Protein AF-A0A8R1EHE6-F1 (afdb_monomer_lite)

Organism: Caenorhabditis japonica (NCBI:txid281687)

Foldseek 3Di:
DQDDDLLNVVVVCCVPVVDPAAEFEEADPVSLVSPVVHVFYEHEALPHHDVVRVVSHPHYDNDCVVVVVVVVVVVPPPPD

pLDDT: mean 91.02, std 13.88, range [43.56, 98.62]

InterPro domains:
  IPR023214 HAD superfamily [G3DSA:3.40.50.1000] (1-73)
  IPR036412 HAD-like superfamily [SSF56784] (5-73)
  IPR050582 HAD-like hydrolase superfamily, SerB [PTHR43344] (3-71)

Structure (mmCIF, N/CA/C/O backbone):
data_AF-A0A8R1EHE6-F1
#
_entry.id   AF-A0A8R1EHE6-F1
#
loop_
_atom_site.group_PDB
_atom_site.id
_atom_site.type_symbol
_atom_site.label_atom_id
_atom_site.label_alt_id
_atom_site.label_comp_id
_atom_site.label_asym_id
_atom_site.label_entity_id
_atom_site.label_seq_id
_atom_site.pdbx_PDB_ins_code
_atom_site.Cartn_x
_atom_site.Cartn_y
_atom_site.Cartn_z
_atom_site.occupancy
_atom_site.B_iso_or_equiv
_atom_site.auth_seq_id
_atom_site.auth_comp_id
_atom_site.auth_asym_id
_atom_site.auth_atom_id
_atom_site.pdbx_PDB_model_num
ATOM 1 N N . MET A 1 1 ? 5.585 13.780 15.689 1.00 45.66 1 MET A N 1
ATOM 2 C CA . MET A 1 1 ? 5.633 14.240 14.283 1.00 45.66 1 MET A CA 1
ATOM 3 C C . MET A 1 1 ? 4.340 13.830 13.599 1.00 45.66 1 MET A C 1
ATOM 5 O O . MET A 1 1 ? 4.065 12.637 13.541 1.00 45.66 1 MET A O 1
ATOM 9 N N . SER A 1 2 ? 3.521 14.774 13.130 1.00 51.78 2 SER A N 1
ATOM 10 C CA . SER A 1 2 ? 2.450 14.444 12.185 1.00 51.78 2 SER A CA 1
ATOM 11 C C . SER A 1 2 ? 3.115 14.013 10.877 1.00 51.78 2 SER A C 1
ATOM 13 O O . SER A 1 2 ? 3.842 14.791 10.264 1.00 51.78 2 SER A O 1
ATOM 15 N N . LYS A 1 3 ? 2.944 12.749 10.476 1.00 65.88 3 LYS A N 1
ATOM 16 C CA . LYS A 1 3 ? 3.369 12.305 9.141 1.00 65.88 3 LYS A CA 1
ATOM 17 C C . LYS A 1 3 ? 2.634 13.172 8.101 1.00 65.88 3 LYS A C 1
ATOM 19 O O . LYS A 1 3 ? 1.459 13.461 8.313 1.00 65.88 3 LYS A O 1
ATOM 24 N N . THR A 1 4 ? 3.301 13.610 7.031 1.00 86.62 4 THR A N 1
ATOM 25 C CA . THR A 1 4 ? 2.705 14.337 5.886 1.00 86.62 4 THR A CA 1
ATOM 26 C C . THR A 1 4 ? 2.472 13.375 4.706 1.00 86.62 4 THR A C 1
ATOM 28 O O . THR A 1 4 ? 2.879 12.215 4.765 1.00 86.62 4 THR A O 1
ATOM 31 N N . GLY A 1 5 ? 1.774 13.807 3.648 1.00 93.88 5 GLY A N 1
ATOM 32 C CA . GLY A 1 5 ? 1.567 12.998 2.435 1.00 93.88 5 GLY A CA 1
ATOM 33 C C . GLY A 1 5 ? 0.611 11.807 2.609 1.00 93.88 5 GLY A C 1
ATOM 34 O O . GLY A 1 5 ? -0.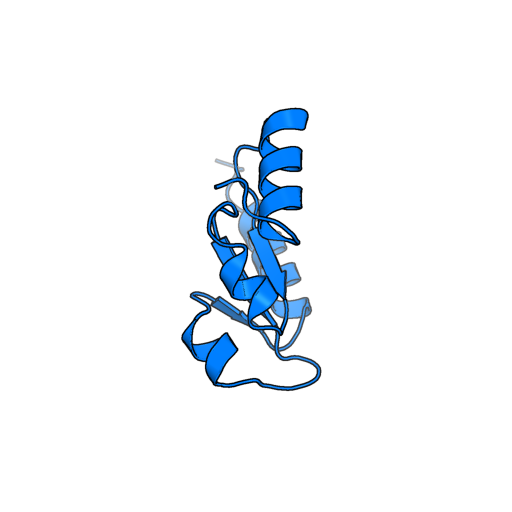339 11.872 3.390 1.00 93.88 5 GLY A O 1
ATOM 35 N N . LYS A 1 6 ? 0.858 10.709 1.877 1.00 96.56 6 LYS A N 1
ATOM 36 C CA . LYS A 1 6 ? 0.009 9.496 1.876 1.00 96.56 6 LYS A CA 1
ATOM 37 C C . LYS A 1 6 ? -0.229 8.921 3.287 1.00 96.56 6 LYS A C 1
ATOM 39 O O . LYS A 1 6 ? -1.395 8.717 3.629 1.00 96.56 6 LYS A O 1
ATOM 44 N N . PRO A 1 7 ? 0.793 8.755 4.160 1.00 95.75 7 PRO A N 1
ATOM 45 C CA . PRO A 1 7 ? 0.557 8.298 5.529 1.00 95.75 7 PRO A CA 1
ATOM 46 C C . PRO A 1 7 ? -0.395 9.210 6.323 1.00 95.75 7 PRO A C 1
ATOM 48 O O . PRO A 1 7 ? -1.198 8.723 7.117 1.00 95.75 7 PRO A O 1
ATOM 51 N N . ALA A 1 8 ? -0.332 10.530 6.110 1.00 95.75 8 ALA A N 1
ATOM 52 C CA . ALA A 1 8 ? -1.204 11.497 6.782 1.00 95.75 8 ALA A CA 1
ATOM 53 C C . ALA A 1 8 ? -2.670 11.315 6.381 1.00 95.75 8 ALA A C 1
ATOM 55 O O . ALA A 1 8 ? -3.558 11.312 7.233 1.00 95.75 8 ALA A O 1
ATOM 56 N N . VAL A 1 9 ? -2.906 11.140 5.077 1.00 96.38 9 VAL A N 1
ATOM 57 C CA . VAL A 1 9 ? -4.242 10.919 4.519 1.00 96.38 9 VAL A CA 1
ATOM 58 C C . VAL A 1 9 ? -4.822 9.615 5.055 1.00 96.38 9 VAL A C 1
ATOM 60 O O . VAL A 1 9 ? -5.954 9.612 5.526 1.00 96.38 9 VAL A O 1
ATOM 63 N N . ILE A 1 10 ? -4.042 8.532 5.086 1.00 96.88 10 ILE A N 1
ATOM 64 C CA . ILE A 1 10 ? -4.508 7.249 5.630 1.00 96.88 10 ILE A CA 1
ATOM 65 C C . ILE A 1 10 ? -4.844 7.367 7.121 1.00 96.88 10 ILE A C 1
ATOM 67 O O . ILE A 1 10 ? -5.907 6.913 7.5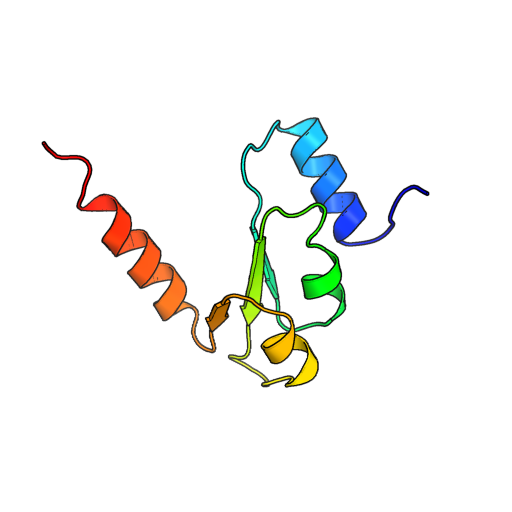43 1.00 96.88 10 ILE A O 1
ATOM 71 N N . ALA A 1 11 ? -4.000 8.034 7.919 1.00 96.06 11 ALA A N 1
ATOM 72 C CA . ALA A 1 11 ? -4.304 8.290 9.329 1.00 96.06 11 ALA A CA 1
ATOM 73 C C . ALA A 1 11 ? -5.609 9.087 9.500 1.00 96.06 11 ALA A C 1
ATOM 75 O O . ALA A 1 11 ? -6.423 8.763 10.368 1.00 96.06 11 ALA A O 1
ATOM 76 N N . LEU A 1 12 ? -5.829 10.104 8.661 1.00 96.75 12 LEU A N 1
ATOM 77 C CA . LEU A 1 12 ? -7.055 10.897 8.670 1.00 96.75 12 LEU A CA 1
ATOM 78 C C . LEU A 1 12 ? -8.279 10.049 8.306 1.00 96.75 12 LEU A C 1
ATOM 80 O O . LEU A 1 12 ? -9.300 10.160 8.979 1.00 96.75 12 LEU A O 1
ATOM 84 N N . LEU A 1 13 ? -8.184 9.193 7.285 1.00 97.06 13 LEU A N 1
ATOM 85 C CA . LEU A 1 13 ? -9.273 8.310 6.862 1.00 97.06 13 LEU A CA 1
ATOM 86 C C . LEU A 1 13 ? -9.635 7.300 7.954 1.00 97.06 13 LEU A C 1
ATOM 88 O O . LEU A 1 13 ? -10.810 7.192 8.303 1.00 97.06 13 LEU A O 1
ATOM 92 N N . LYS A 1 14 ? -8.641 6.631 8.556 1.00 97.25 14 LYS A N 1
ATOM 93 C CA . LYS A 1 14 ? -8.864 5.710 9.685 1.00 97.25 14 LYS A CA 1
ATOM 94 C C . LYS A 1 14 ? -9.515 6.427 10.867 1.00 97.25 14 LYS A C 1
ATOM 96 O O . LYS A 1 14 ? -10.460 5.904 11.443 1.00 97.25 14 LYS A O 1
ATOM 101 N N . LYS A 1 15 ? -9.078 7.651 11.186 1.00 96.81 15 LYS A N 1
ATOM 102 C CA . LYS A 1 15 ? -9.677 8.459 12.260 1.00 96.81 15 LYS A CA 1
ATOM 103 C C . LYS A 1 15 ? -11.105 8.913 11.940 1.00 96.81 15 LYS A C 1
ATOM 105 O O . LYS A 1 15 ? -11.946 8.926 12.828 1.00 96.81 15 LYS A O 1
ATOM 110 N N . LYS A 1 16 ? -11.373 9.337 10.702 1.00 97.88 16 LYS A N 1
ATOM 111 C CA . LYS A 1 16 ? -12.664 9.919 10.304 1.00 97.88 16 LYS A CA 1
ATOM 112 C C . LYS A 1 16 ? -13.748 8.859 10.128 1.00 97.88 16 LYS A C 1
ATOM 114 O O . LYS A 1 16 ? -14.883 9.084 10.532 1.00 97.88 16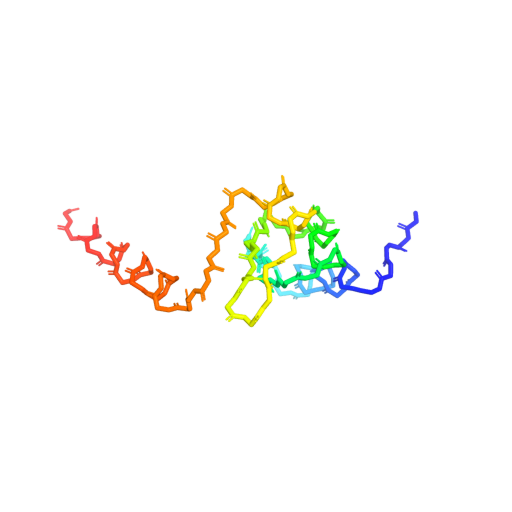 LYS A O 1
ATOM 119 N N . PHE A 1 17 ? -13.401 7.733 9.516 1.00 97.81 17 PHE A N 1
ATOM 120 C CA . PHE A 1 17 ? -14.360 6.703 9.115 1.00 97.81 17 PHE A CA 1
ATOM 121 C C . PHE A 1 17 ? -14.266 5.424 9.948 1.00 97.81 17 PHE A C 1
ATOM 123 O O . PHE A 1 17 ? -15.072 4.525 9.755 1.00 97.81 17 PHE A O 1
ATOM 130 N N . HIS A 1 18 ? -13.320 5.346 10.890 1.00 96.88 18 HIS A N 1
ATOM 131 C CA . HIS A 1 18 ? -13.127 4.184 11.764 1.00 96.88 18 HIS A CA 1
ATOM 132 C C . HIS A 1 18 ? -12.885 2.879 10.988 1.00 96.88 18 HIS A C 1
ATOM 134 O O . HIS A 1 18 ? -13.276 1.800 11.431 1.00 96.88 18 HIS A O 1
ATOM 140 N N . TYR A 1 19 ? -12.225 2.969 9.825 1.00 97.62 19 TYR A N 1
ATOM 141 C CA . TYR A 1 19 ? -11.837 1.789 9.057 1.00 97.62 19 TYR A CA 1
ATOM 142 C C . TYR A 1 19 ? -10.953 0.871 9.903 1.00 97.62 19 TYR A C 1
ATOM 144 O O . TYR A 1 19 ? -9.897 1.286 10.388 1.00 97.62 19 TYR A O 1
ATOM 152 N N . LYS A 1 20 ? -11.394 -0.383 10.057 1.00 96.44 20 LYS A N 1
ATOM 153 C CA . LYS A 1 20 ? -10.668 -1.424 10.798 1.00 96.44 20 LYS A CA 1
ATOM 154 C C . LYS A 1 20 ? -9.423 -1.902 10.051 1.00 96.44 20 LYS A C 1
ATOM 156 O O . LYS A 1 20 ? -8.430 -2.224 10.689 1.00 96.44 20 LYS A O 1
ATOM 161 N N . SER A 1 21 ? -9.492 -1.926 8.721 1.00 96.50 21 SER A N 1
ATOM 162 C CA . SER A 1 21 ? -8.408 -2.343 7.836 1.00 96.50 21 SER A CA 1
ATOM 163 C C . SER A 1 21 ? -8.303 -1.377 6.660 1.00 96.50 21 SER A C 1
ATOM 165 O O . SER A 1 21 ? -9.308 -1.063 6.022 1.00 96.50 21 SER A O 1
ATOM 167 N N . VAL A 1 22 ? -7.097 -0.881 6.394 1.00 97.69 22 VAL A N 1
ATOM 168 C CA . VAL A 1 22 ? -6.763 -0.081 5.212 1.00 97.69 22 VAL A CA 1
ATOM 169 C C . VAL A 1 22 ? -5.520 -0.664 4.555 1.00 97.69 22 VAL A C 1
ATOM 171 O O . VAL A 1 22 ? -4.445 -0.690 5.157 1.00 97.69 22 VAL A O 1
ATOM 174 N N . VAL A 1 23 ? -5.658 -1.079 3.299 1.00 97.31 23 VAL A N 1
ATOM 175 C CA . VAL A 1 23 ? -4.565 -1.612 2.480 1.00 97.31 23 VAL A CA 1
ATOM 176 C C . VAL A 1 23 ? -4.125 -0.550 1.479 1.00 97.31 23 VAL A C 1
ATOM 178 O O . VAL A 1 23 ? -4.947 0.011 0.757 1.00 97.31 23 VAL A O 1
ATOM 181 N N . MET A 1 24 ? -2.826 -0.261 1.441 1.00 97.81 24 MET A N 1
ATOM 182 C CA . MET A 1 24 ? -2.233 0.599 0.421 1.00 97.81 24 MET A CA 1
ATOM 183 C C . MET A 1 24 ? -1.816 -0.242 -0.788 1.00 97.81 24 MET A C 1
ATOM 185 O O . MET A 1 24 ? -1.099 -1.224 -0.619 1.00 97.81 24 MET A O 1
ATOM 189 N N . VAL A 1 25 ? -2.197 0.167 -2.000 1.00 98.00 25 VAL A N 1
ATOM 190 C CA . VAL A 1 25 ? -1.727 -0.444 -3.255 1.00 98.00 25 VAL A CA 1
ATOM 191 C C . VAL A 1 25 ? -0.976 0.610 -4.063 1.00 98.00 25 VAL A C 1
ATOM 193 O O . VAL A 1 25 ? -1.497 1.708 -4.254 1.00 98.00 25 VAL A O 1
ATOM 196 N N . GLY A 1 26 ? 0.239 0.311 -4.527 1.00 97.81 26 GLY A N 1
ATOM 197 C CA . GLY A 1 26 ? 0.998 1.266 -5.341 1.00 97.81 26 GLY A CA 1
ATOM 198 C C . GLY A 1 26 ? 2.360 0.772 -5.822 1.00 97.81 26 GLY A C 1
ATOM 199 O O . GLY A 1 26 ? 2.876 -0.240 -5.352 1.00 97.81 26 GLY A O 1
ATOM 200 N N . ASP A 1 27 ? 2.947 1.492 -6.777 1.00 97.88 27 ASP A N 1
ATOM 201 C CA . ASP A 1 27 ? 4.208 1.133 -7.438 1.00 97.88 27 ASP A CA 1
ATOM 202 C C . ASP A 1 27 ? 5.436 1.837 -6.847 1.00 97.88 27 ASP A C 1
ATOM 204 O O . ASP A 1 27 ? 6.567 1.470 -7.164 1.00 97.88 27 ASP A O 1
ATOM 208 N N . GLY A 1 28 ? 5.233 2.864 -6.017 1.00 96.94 28 GLY A N 1
ATOM 209 C CA . GLY A 1 28 ? 6.278 3.761 -5.546 1.00 96.94 28 GLY A CA 1
ATOM 210 C C . GLY A 1 28 ? 6.745 3.511 -4.112 1.00 96.94 28 GLY A C 1
ATOM 211 O O . GLY A 1 28 ? 6.056 2.942 -3.267 1.00 96.94 28 GLY A O 1
ATOM 212 N N . ALA A 1 29 ? 7.932 4.034 -3.790 1.00 95.19 29 ALA A N 1
ATOM 213 C CA . ALA A 1 29 ? 8.467 4.000 -2.426 1.00 95.19 29 ALA A CA 1
ATOM 214 C C . ALA A 1 29 ? 7.579 4.764 -1.424 1.00 95.19 29 ALA A C 1
ATOM 216 O O . ALA A 1 29 ? 7.440 4.338 -0.279 1.00 95.19 29 ALA A O 1
ATOM 217 N N . THR A 1 30 ? 6.933 5.850 -1.867 1.00 94.56 30 THR A N 1
ATOM 218 C CA . THR A 1 30 ? 6.004 6.630 -1.029 1.00 94.56 30 THR A CA 1
ATOM 219 C C . THR A 1 30 ? 4.719 5.867 -0.705 1.00 94.56 30 THR A C 1
ATOM 221 O O . THR A 1 30 ? 4.095 6.141 0.318 1.00 94.56 30 THR A O 1
ATOM 224 N N . ASP A 1 31 ? 4.321 4.907 -1.548 1.00 97.00 31 ASP A N 1
ATOM 225 C CA . ASP A 1 31 ? 3.211 3.991 -1.273 1.00 97.00 31 ASP A CA 1
ATOM 226 C C . ASP A 1 31 ? 3.608 2.984 -0.194 1.00 97.00 31 ASP A C 1
ATOM 228 O O . ASP A 1 31 ? 2.896 2.829 0.796 1.00 97.00 31 ASP A O 1
ATOM 232 N N . ALA A 1 32 ? 4.799 2.389 -0.320 1.00 95.81 32 ALA A N 1
ATOM 233 C CA . ALA A 1 32 ? 5.341 1.473 0.683 1.00 95.81 32 ALA A CA 1
ATOM 234 C C . ALA A 1 32 ? 5.502 2.137 2.065 1.00 95.81 32 ALA A C 1
ATOM 236 O O . ALA A 1 32 ? 5.266 1.513 3.095 1.00 95.81 32 ALA A O 1
ATOM 237 N N . GLU A 1 33 ? 5.876 3.419 2.112 1.00 94.38 33 GLU A N 1
ATOM 238 C CA . GLU A 1 33 ? 5.992 4.199 3.357 1.00 94.38 33 GLU A CA 1
ATOM 239 C C . GLU A 1 33 ? 4.650 4.518 4.022 1.00 94.38 33 GLU A C 1
ATOM 241 O O . GLU A 1 33 ? 4.616 4.879 5.202 1.00 94.38 33 GLU A O 1
ATOM 246 N N . ALA A 1 34 ? 3.541 4.377 3.295 1.00 96.50 34 ALA A N 1
ATOM 247 C CA . ALA A 1 34 ? 2.210 4.596 3.838 1.00 96.50 34 ALA A CA 1
ATOM 248 C C . ALA A 1 34 ? 1.746 3.457 4.763 1.00 96.50 34 ALA A C 1
ATOM 250 O O . ALA A 1 34 ? 0.756 3.635 5.472 1.00 96.50 34 ALA A O 1
ATOM 251 N N . ALA A 1 35 ? 2.479 2.340 4.823 1.00 96.00 35 ALA A N 1
ATOM 252 C CA . ALA A 1 35 ? 2.271 1.239 5.758 1.00 96.00 35 ALA A CA 1
ATOM 253 C C . ALA A 1 35 ? 3.460 1.144 6.742 1.00 96.00 35 ALA A C 1
ATOM 255 O O . ALA A 1 35 ? 4.507 0.605 6.377 1.00 96.00 35 ALA A O 1
ATOM 256 N N . PRO A 1 36 ? 3.353 1.655 7.989 1.00 94.81 36 PRO A N 1
ATOM 257 C CA . PRO A 1 36 ? 2.169 2.232 8.651 1.00 94.81 36 PRO A CA 1
ATOM 258 C C . PRO A 1 36 ? 1.920 3.725 8.332 1.00 94.81 36 PRO A C 1
ATOM 260 O O . PRO A 1 36 ? 2.886 4.479 8.149 1.00 94.81 36 PRO A O 1
ATOM 263 N N . PRO A 1 37 ? 0.662 4.233 8.408 1.00 96.00 37 PRO A N 1
ATOM 264 C CA . PRO A 1 37 ? -0.480 3.712 9.182 1.00 96.00 37 PRO A CA 1
ATOM 265 C C . PRO A 1 37 ? -1.490 2.826 8.436 1.00 96.00 37 PRO A C 1
ATOM 267 O O . PRO A 1 37 ? -2.459 2.388 9.065 1.00 96.00 37 PRO A O 1
ATOM 270 N N . ALA A 1 38 ? -1.300 2.569 7.142 1.00 97.75 38 ALA A N 1
ATOM 271 C CA . ALA A 1 38 ? -1.972 1.448 6.492 1.00 97.75 38 ALA A CA 1
ATOM 272 C C . ALA A 1 38 ? -1.593 0.142 7.199 1.00 97.75 38 ALA A C 1
ATOM 274 O O . ALA A 1 38 ? -0.480 0.004 7.713 1.00 97.75 38 ALA A O 1
ATOM 275 N N . ASP A 1 39 ? -2.530 -0.795 7.229 1.00 97.62 39 ASP A N 1
ATOM 276 C CA . ASP A 1 39 ? -2.367 -2.090 7.889 1.00 97.62 39 ASP A CA 1
ATOM 277 C C . ASP A 1 39 ? -1.567 -3.059 7.008 1.00 97.62 39 ASP A C 1
ATOM 279 O O . ASP A 1 39 ? -0.842 -3.917 7.511 1.00 97.62 39 ASP A O 1
ATOM 283 N N . ALA A 1 40 ? -1.631 -2.871 5.687 1.00 96.94 40 ALA A N 1
ATOM 284 C CA . ALA A 1 40 ? -0.830 -3.605 4.720 1.00 96.94 40 ALA A CA 1
ATOM 285 C C . ALA A 1 40 ? -0.444 -2.738 3.514 1.00 96.94 40 ALA A C 1
ATOM 287 O O . ALA A 1 40 ? -1.067 -1.712 3.227 1.00 96.94 40 ALA A O 1
ATOM 288 N N . PHE A 1 41 ? 0.585 -3.190 2.800 1.00 97.94 41 PHE A N 1
ATOM 289 C CA . PHE A 1 41 ? 1.006 -2.651 1.514 1.00 97.94 41 PHE A CA 1
ATOM 290 C C . PHE A 1 41 ? 1.109 -3.783 0.489 1.00 97.94 41 PHE A C 1
ATOM 292 O O . PHE A 1 41 ? 1.789 -4.784 0.737 1.00 97.94 41 PHE A O 1
ATOM 299 N N . ILE A 1 42 ? 0.450 -3.592 -0.652 1.00 98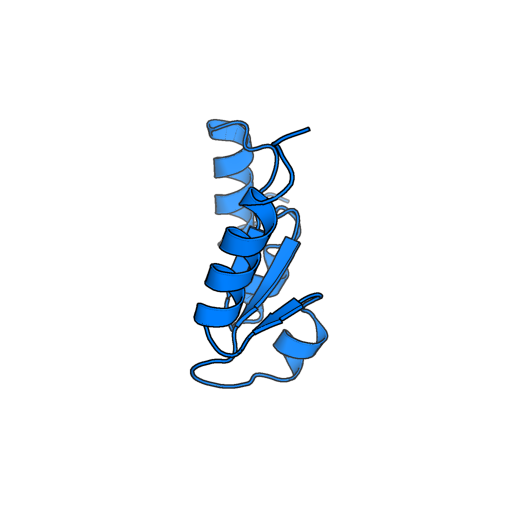.38 42 ILE A N 1
ATOM 300 C CA . ILE A 1 42 ? 0.557 -4.426 -1.846 1.00 98.38 42 ILE A CA 1
ATOM 301 C C . ILE A 1 42 ? 1.310 -3.616 -2.900 1.00 98.38 42 ILE A C 1
ATOM 303 O O . ILE A 1 42 ? 0.874 -2.540 -3.315 1.00 98.38 42 ILE A O 1
ATOM 307 N N . GLY A 1 43 ? 2.454 -4.129 -3.338 1.00 98.38 43 GLY A N 1
ATOM 308 C CA . GLY A 1 43 ? 3.219 -3.496 -4.401 1.00 98.38 43 GLY A CA 1
ATOM 309 C C . GLY A 1 43 ? 2.619 -3.814 -5.766 1.00 98.38 43 GLY A C 1
AT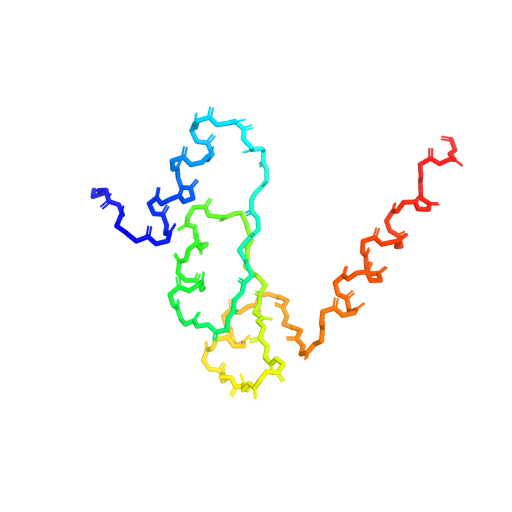OM 310 O O . GLY A 1 43 ? 2.251 -4.956 -6.036 1.00 98.38 43 GLY A O 1
ATOM 311 N N . PHE A 1 44 ? 2.541 -2.809 -6.632 1.00 98.62 44 PHE A N 1
ATOM 312 C CA . PHE A 1 44 ? 2.048 -2.958 -7.997 1.00 98.62 44 PHE A CA 1
ATOM 313 C C . PHE A 1 44 ? 3.164 -2.702 -9.013 1.00 98.62 44 PHE A C 1
ATOM 315 O O . PHE A 1 44 ? 3.911 -1.732 -8.900 1.00 98.62 44 PHE A O 1
ATOM 322 N N . GLY A 1 45 ? 3.286 -3.581 -10.003 1.00 97.81 45 GLY A N 1
ATOM 323 C CA . GLY A 1 45 ? 4.335 -3.535 -11.024 1.00 97.81 45 GLY A CA 1
ATOM 324 C C . GLY A 1 45 ? 3.843 -3.654 -12.457 1.00 97.81 45 GLY A C 1
ATOM 325 O O . GLY A 1 45 ? 4.659 -3.946 -13.325 1.00 97.81 45 GLY A O 1
ATOM 326 N N . GLY A 1 46 ? 2.542 -3.480 -12.719 1.00 97.44 46 GLY A N 1
ATOM 327 C CA . GLY A 1 46 ? 1.976 -3.741 -14.049 1.00 97.44 46 GLY A CA 1
ATOM 328 C C . GLY A 1 46 ? 2.497 -2.826 -15.155 1.00 97.44 46 GLY A C 1
ATOM 329 O O . GLY A 1 46 ? 2.573 -3.238 -16.307 1.00 97.44 46 GLY A O 1
ATOM 330 N N . ASN A 1 47 ? 2.930 -1.611 -14.805 1.00 96.56 47 ASN A N 1
ATOM 331 C CA . ASN A 1 47 ? 3.574 -0.697 -15.750 1.00 96.56 47 ASN A CA 1
ATOM 332 C C . ASN A 1 47 ? 5.099 -0.840 -15.729 1.00 96.56 47 ASN A C 1
ATOM 334 O O . ASN A 1 47 ? 5.729 -0.972 -16.775 1.00 96.56 47 ASN A O 1
ATOM 338 N N . VAL A 1 48 ? 5.703 -0.764 -14.540 1.00 97.00 48 VAL A N 1
ATOM 339 C CA . VAL A 1 48 ? 7.155 -0.840 -14.345 1.00 97.00 48 VAL A CA 1
ATOM 340 C C . VAL A 1 48 ? 7.440 -1.564 -13.038 1.00 97.00 48 VAL A C 1
ATOM 342 O O . VAL A 1 48 ? 6.946 -1.170 -11.981 1.00 97.00 48 VAL A O 1
ATOM 345 N N . VAL A 1 49 ? 8.303 -2.577 -13.093 1.00 97.69 49 VAL A N 1
ATOM 346 C CA . VAL A 1 49 ? 8.794 -3.255 -11.891 1.00 97.69 49 VAL A CA 1
ATOM 347 C C . VAL A 1 49 ? 9.916 -2.432 -11.264 1.00 97.69 49 VAL A C 1
ATOM 349 O O . VAL A 1 49 ? 10.960 -2.199 -11.872 1.00 97.69 49 VAL A O 1
ATOM 352 N N . ARG A 1 50 ? 9.706 -1.996 -10.020 1.00 97.38 50 ARG A N 1
ATOM 353 C CA . ARG A 1 50 ? 10.726 -1.330 -9.200 1.00 97.38 50 ARG A CA 1
ATOM 354 C C . ARG A 1 50 ? 11.171 -2.283 -8.098 1.00 97.38 50 ARG A C 1
ATOM 356 O O . ARG A 1 50 ? 10.459 -2.448 -7.109 1.00 97.38 50 ARG A O 1
ATOM 363 N N . GLU A 1 51 ? 12.358 -2.874 -8.235 1.00 97.19 51 GLU A N 1
ATOM 364 C CA . GLU A 1 51 ? 12.859 -3.903 -7.302 1.00 97.19 51 GLU A CA 1
ATOM 365 C C . GLU A 1 51 ? 12.872 -3.443 -5.837 1.00 97.19 51 GLU A C 1
ATOM 367 O O . GLU A 1 51 ? 12.475 -4.187 -4.946 1.00 97.19 51 GLU A O 1
ATOM 372 N N . ALA A 1 52 ? 13.220 -2.178 -5.579 1.00 95.56 52 ALA A N 1
ATOM 373 C CA . ALA A 1 52 ? 13.188 -1.613 -4.229 1.00 95.56 52 ALA A CA 1
ATOM 374 C C . ALA A 1 52 ? 11.778 -1.582 -3.607 1.00 95.56 52 ALA A C 1
ATOM 376 O O . ALA A 1 52 ? 11.641 -1.657 -2.389 1.00 95.56 52 ALA A O 1
ATOM 377 N N . VAL A 1 53 ? 10.726 -1.463 -4.421 1.00 95.94 53 VAL A N 1
ATOM 378 C CA . VAL A 1 53 ? 9.331 -1.487 -3.954 1.00 95.94 53 VAL A CA 1
ATOM 379 C C . VAL A 1 53 ? 8.848 -2.923 -3.817 1.00 95.94 53 VAL A C 1
ATOM 381 O O . VAL A 1 53 ? 8.248 -3.266 -2.801 1.00 95.94 53 VAL A O 1
ATOM 384 N N . LYS A 1 54 ? 9.191 -3.783 -4.782 1.00 97.50 54 LYS A N 1
ATOM 385 C CA . LYS A 1 54 ? 8.908 -5.221 -4.737 1.00 97.50 54 LYS A CA 1
ATOM 386 C C . LYS A 1 54 ? 9.477 -5.880 -3.484 1.00 97.50 54 LYS A C 1
ATOM 388 O O . LYS A 1 54 ? 8.754 -6.588 -2.798 1.00 97.50 54 LYS A O 1
ATOM 393 N N . ALA A 1 55 ? 10.720 -5.565 -3.124 1.00 96.25 55 ALA A N 1
ATOM 394 C CA . ALA A 1 55 ? 11.367 -6.078 -1.917 1.00 96.25 55 ALA A CA 1
ATOM 395 C C . ALA A 1 55 ? 10.719 -5.594 -0.603 1.00 96.25 55 ALA A C 1
ATOM 397 O O . ALA A 1 55 ? 10.907 -6.217 0.439 1.00 96.25 55 ALA A O 1
ATOM 398 N N . ARG A 1 56 ? 9.974 -4.479 -0.629 1.00 94.75 56 ARG A N 1
ATOM 399 C CA . ARG A 1 56 ? 9.275 -3.921 0.544 1.00 94.75 56 ARG A CA 1
ATOM 400 C C . ARG A 1 56 ? 7.824 -4.388 0.655 1.00 94.75 56 ARG A C 1
ATOM 402 O O . ARG A 1 56 ? 7.203 -4.172 1.695 1.00 94.75 56 ARG A O 1
ATOM 409 N N . ALA A 1 57 ? 7.276 -4.990 -0.395 1.00 96.44 57 ALA A N 1
ATOM 410 C CA . ALA A 1 57 ? 5.904 -5.463 -0.421 1.00 96.44 57 ALA A CA 1
ATOM 411 C C . ALA A 1 57 ? 5.829 -6.914 0.065 1.00 96.44 57 ALA A C 1
ATOM 413 O O . ALA A 1 57 ? 6.561 -7.774 -0.417 1.00 96.44 57 ALA A O 1
ATOM 414 N N . LYS A 1 58 ? 4.913 -7.205 0.995 1.00 94.31 58 LYS A N 1
ATOM 415 C CA . LYS A 1 58 ? 4.623 -8.598 1.383 1.00 94.31 58 LYS A CA 1
ATOM 416 C C . LYS A 1 58 ? 3.923 -9.357 0.260 1.00 94.31 58 LYS A C 1
ATOM 418 O O . LYS A 1 58 ? 4.128 -10.554 0.104 1.00 94.31 58 LYS A O 1
ATOM 423 N N . TRP A 1 59 ? 3.113 -8.640 -0.511 1.00 97.56 59 TRP A N 1
ATOM 424 C CA . TRP A 1 59 ? 2.457 -9.138 -1.704 1.00 97.56 59 TRP A CA 1
ATOM 425 C C . TRP A 1 59 ? 2.726 -8.174 -2.853 1.00 97.56 59 TRP A C 1
ATOM 427 O O . TRP A 1 59 ? 2.587 -6.960 -2.694 1.00 97.56 59 TRP A O 1
ATOM 437 N N . TYR A 1 60 ? 3.156 -8.709 -3.991 1.00 98.19 60 TYR A N 1
ATOM 438 C CA . TYR A 1 60 ? 3.461 -7.937 -5.184 1.00 98.19 60 TYR A CA 1
ATOM 439 C C . TYR A 1 60 ? 2.717 -8.516 -6.377 1.00 98.19 60 TYR A C 1
ATOM 441 O O . TYR A 1 60 ? 2.824 -9.712 -6.649 1.00 98.19 60 TYR A O 1
ATOM 449 N N . VAL A 1 61 ? 2.002 -7.664 -7.100 1.00 98.19 61 VAL A N 1
ATOM 450 C CA . VAL A 1 61 ? 1.220 -8.048 -8.275 1.00 98.19 61 VAL A CA 1
ATOM 451 C C . VAL A 1 61 ? 1.617 -7.195 -9.472 1.00 98.19 61 VAL A C 1
ATOM 453 O O . VAL A 1 61 ? 1.981 -6.027 -9.345 1.00 98.19 61 VAL A O 1
ATOM 456 N N . THR A 1 62 ? 1.552 -7.779 -10.660 1.00 98.06 62 THR A N 1
ATOM 457 C CA . THR A 1 62 ? 1.786 -7.075 -11.933 1.00 98.06 62 THR A CA 1
ATOM 458 C C . THR A 1 62 ? 0.515 -6.952 -12.765 1.00 98.06 62 THR A C 1
ATOM 460 O O . THR A 1 62 ? 0.543 -6.361 -13.834 1.00 98.06 62 THR A O 1
ATOM 463 N N . ASP A 1 63 ? -0.597 -7.491 -12.276 1.00 97.75 63 ASP A N 1
ATOM 464 C CA . ASP A 1 63 ? -1.899 -7.438 -12.925 1.00 97.75 63 ASP A CA 1
ATOM 465 C C . ASP A 1 63 ? -2.980 -7.303 -11.846 1.00 97.75 63 ASP A C 1
ATOM 467 O O . ASP A 1 63 ? -2.930 -7.989 -10.820 1.00 97.75 63 ASP A O 1
ATOM 471 N N . PHE A 1 64 ? -3.938 -6.403 -12.057 1.00 96.06 64 PHE A N 1
ATOM 472 C CA . PHE A 1 64 ? -5.058 -6.216 -11.138 1.00 96.06 64 PHE A CA 1
ATOM 473 C C . PHE A 1 64 ? -6.010 -7.412 -11.119 1.00 96.06 64 PHE A C 1
ATOM 475 O O . PHE A 1 64 ? -6.672 -7.628 -10.104 1.00 96.06 64 PHE A O 1
ATOM 482 N N . ASP A 1 65 ? -6.034 -8.226 -12.177 1.00 96.88 65 ASP A N 1
ATOM 483 C CA . ASP A 1 65 ? -6.842 -9.445 -12.206 1.00 96.88 65 ASP A CA 1
ATOM 484 C C . ASP A 1 65 ? -6.449 -10.443 -11.112 1.00 96.88 65 ASP A C 1
ATOM 486 O O . ASP A 1 65 ? -7.291 -11.229 -10.684 1.00 96.88 65 ASP A O 1
ATOM 490 N N . VAL A 1 66 ? -5.204 -10.401 -10.624 1.00 96.31 66 VAL A N 1
ATOM 491 C CA . VAL A 1 66 ? -4.772 -11.213 -9.477 1.00 96.31 66 VAL A CA 1
ATOM 492 C C . VAL A 1 66 ? -5.539 -10.801 -8.220 1.00 96.31 66 VAL A C 1
ATOM 494 O O . VAL A 1 66 ? -6.127 -11.649 -7.561 1.00 96.31 66 VAL A O 1
ATOM 497 N N . LEU A 1 67 ? -5.608 -9.495 -7.933 1.00 95.06 67 LEU A N 1
ATOM 498 C CA . LEU A 1 67 ? -6.333 -8.987 -6.762 1.00 95.06 67 LEU A CA 1
ATOM 499 C C . LEU A 1 67 ? -7.833 -9.269 -6.862 1.00 95.06 67 LEU A C 1
ATOM 501 O O . LEU A 1 67 ? -8.454 -9.642 -5.873 1.00 95.06 67 LEU A O 1
ATOM 505 N N . ARG A 1 68 ? -8.413 -9.093 -8.055 1.00 95.44 68 ARG A N 1
ATOM 506 C CA . ARG A 1 68 ? -9.836 -9.348 -8.299 1.00 95.44 68 ARG A CA 1
ATOM 507 C C . ARG A 1 68 ? -10.198 -10.813 -8.051 1.00 95.44 68 ARG A C 1
ATOM 509 O O . ARG A 1 68 ? -11.152 -11.078 -7.334 1.00 95.44 68 ARG A O 1
ATOM 516 N N . LYS A 1 69 ? -9.433 -11.749 -8.618 1.00 95.19 69 LYS A N 1
ATOM 517 C CA . LYS A 1 69 ? -9.681 -13.188 -8.445 1.00 95.19 69 LYS A CA 1
ATOM 518 C C . LYS A 1 69 ? -9.521 -13.621 -6.992 1.00 95.19 69 LYS A C 1
ATOM 520 O O . LYS A 1 69 ? -10.315 -14.417 -6.515 1.00 95.19 69 LYS A O 1
ATOM 525 N N . ASP A 1 70 ? -8.533 -13.077 -6.286 1.00 92.31 70 ASP A N 1
ATOM 526 C CA . ASP A 1 70 ? -8.332 -13.407 -4.874 1.00 92.31 70 ASP A CA 1
ATOM 527 C C . ASP A 1 70 ? -9.467 -12.883 -3.984 1.00 92.31 70 ASP A C 1
ATOM 529 O O . ASP A 1 70 ? -9.823 -13.552 -3.022 1.00 92.31 70 ASP A O 1
ATOM 533 N N . LEU A 1 71 ? -10.088 -11.748 -4.333 1.00 90.00 71 LEU A N 1
ATOM 534 C CA . LEU A 1 71 ? -11.313 -11.274 -3.672 1.00 90.00 71 LEU A CA 1
ATOM 535 C C . LEU A 1 71 ? -12.520 -12.181 -3.959 1.00 90.00 71 LEU A C 1
ATOM 537 O O . LEU A 1 71 ? -13.290 -12.468 -3.052 1.00 90.00 71 LEU A O 1
ATOM 541 N N . GLU A 1 72 ? -12.682 -12.645 -5.201 1.00 91.06 72 GLU A N 1
ATOM 542 C CA . GLU A 1 72 ? -13.777 -13.551 -5.596 1.00 91.06 72 GLU A CA 1
ATOM 543 C C . GLU A 1 72 ? -13.666 -14.932 -4.925 1.00 91.06 72 GLU A C 1
ATOM 545 O O . GLU A 1 72 ? -14.679 -15.559 -4.627 1.00 91.06 72 GLU A O 1
ATOM 550 N N . ASN A 1 73 ? -12.444 -15.408 -4.666 1.00 76.94 73 ASN A N 1
ATOM 551 C CA . ASN A 1 73 ? -12.214 -16.696 -4.010 1.00 76.94 73 ASN A CA 1
ATOM 552 C C . ASN A 1 73 ? -12.590 -16.686 -2.514 1.00 76.94 73 ASN A C 1
ATOM 554 O O . ASN A 1 73 ? -12.915 -17.742 -1.972 1.00 76.94 73 ASN A O 1
ATOM 558 N N . ASP A 1 74 ? -12.565 -15.521 -1.859 1.00 66.38 74 ASP A N 1
ATOM 559 C CA . ASP A 1 74 ? -12.879 -15.363 -0.428 1.00 66.38 74 ASP A CA 1
ATOM 560 C C . ASP A 1 74 ? -14.395 -15.437 -0.153 1.00 66.38 74 ASP A C 1
ATOM 562 O O . ASP A 1 74 ? -14.819 -15.887 0.904 1.00 66.38 74 ASP A O 1
ATOM 566 N N . GLU A 1 75 ? -15.245 -15.101 -1.132 1.00 58.66 75 GLU A N 1
ATOM 567 C CA . GLU A 1 75 ? -16.712 -15.159 -0.974 1.00 58.66 75 GLU A CA 1
ATOM 568 C C . GLU A 1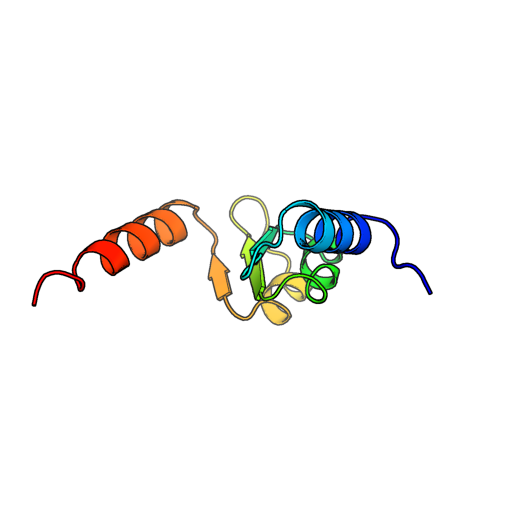 75 ? -17.296 -16.584 -1.072 1.00 58.66 75 GLU A C 1
ATOM 570 O O . GLU A 1 75 ? -18.508 -16.769 -1.002 1.00 58.66 75 GLU A O 1
ATOM 575 N N . SER A 1 76 ? -16.451 -17.609 -1.224 1.00 57.59 76 SER A N 1
ATOM 576 C CA . SER A 1 76 ? -16.883 -19.010 -1.340 1.00 57.59 76 SER A CA 1
ATOM 577 C C . SER A 1 76 ? -16.892 -19.795 -0.018 1.00 57.59 76 SER A C 1
ATOM 579 O O . SER A 1 76 ? -17.211 -20.983 -0.033 1.00 57.59 76 SER A O 1
ATOM 581 N N . SER A 1 77 ? -16.556 -19.165 1.117 1.00 55.69 77 SER A N 1
ATOM 582 C CA . SER A 1 77 ? -16.380 -19.853 2.411 1.00 55.69 77 SER A CA 1
ATOM 583 C C . SER A 1 77 ? -17.391 -19.515 3.515 1.00 55.69 77 SER A C 1
ATOM 585 O O . SER A 1 77 ? -17.222 -20.013 4.624 1.00 55.69 77 SER A O 1
ATOM 587 N N . ASP A 1 78 ? -18.432 -18.722 3.240 1.00 57.09 78 ASP A N 1
ATOM 588 C CA . ASP A 1 78 ? -19.411 -18.297 4.264 1.00 57.09 78 ASP A CA 1
ATOM 589 C C . ASP A 1 78 ? -20.739 -19.095 4.260 1.00 57.09 78 ASP A C 1
ATOM 591 O O . ASP A 1 78 ? -21.643 -18.782 5.035 1.00 57.09 78 ASP A O 1
ATOM 595 N N . ASP A 1 79 ? -20.848 -20.158 3.454 1.00 54.69 79 ASP A N 1
ATOM 596 C CA . ASP A 1 79 ? -21.989 -21.089 3.454 1.00 54.69 79 ASP A CA 1
ATOM 597 C C . ASP A 1 79 ? -21.640 -22.427 4.156 1.00 54.69 79 ASP A C 1
ATOM 599 O O . ASP A 1 79 ? -21.564 -23.464 3.499 1.00 54.69 79 ASP A O 1
ATOM 603 N N . GLU A 1 80 ? -21.449 -22.427 5.484 1.00 43.56 80 GLU A N 1
ATOM 604 C CA . GLU A 1 80 ? -21.668 -23.605 6.365 1.00 43.56 80 GLU A CA 1
ATOM 605 C C . GLU A 1 80 ? -22.219 -23.208 7.747 1.00 43.56 80 GLU A C 1
ATOM 607 O O . GLU A 1 80 ? -21.605 -22.360 8.437 1.00 43.56 80 GLU A O 1
#

Radius of gyration: 14.34 Å; chains: 1; bounding box: 35×38×30 Å

Secondary structure (DSSP, 8-state):
----HHHHHHHHHHHHH--S--EEEESSHHHHTTTTTSSEEEEE-SS---HHHHTT-SEEES-HHHHHHHHHHHTTS---

Sequence (80 aa):
MSKTGKPAVIALLKKKFHYKSVVMVGDGATDAEAAPPADAFIGFGGNVVREAVKARAKWYVTDFDVLRKDLENDESSDDE